Protein AF-A0A165EFE1-F1 (afdb_monomer)

Solvent-accessible surface area (backbone atoms only — not comparable to full-atom values): 5256 Å² total; per-residue (Å²): 105,70,66,58,32,51,73,67,68,42,40,83,85,47,46,62,58,60,45,22,74,74,76,51,68,70,96,60,84,87,69,78,70,86,57,67,43,76,64,82,76,58,67,67,56,71,76,38,48,66,62,55,52,50,5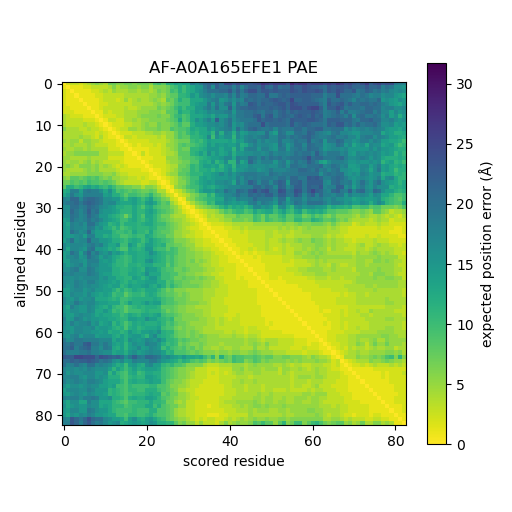1,53,52,51,36,44,75,69,64,76,50,83,76,90,72,56,68,70,62,46,33,73,73,74,42,50,47,78,88

Radius of gyration: 19.03 Å; Cα contacts (8 Å, |Δi|>4): 42; chains: 1; bounding box: 41×26×47 Å

Sequence (83 aa):
WLEELTAAGCLGDFSDVSIGIRDGFCLGVSSRLTSTYISRNHKSASDHPEAVALHISTELAACQYFGPFHPDHLESLIGPFCT

pLDDT: mean 86.62, std 8.63, range [62.22, 97.0]

Secondary structure (DSSP, 8-state):
-HHHHHHTT-TTTSHHHHHHHHH---SS--SPP-S-B-PPPPHHHHH-HHHHHHHHHHHHHTT----PPPHHHHHHHH-S-B-

Structure (mmCIF, N/CA/C/O backbone):
data_AF-A0A165EFE1-F1
#
_entry.id   AF-A0A165EFE1-F1
#
loop_
_atom_site.group_PDB
_atom_site.id
_atom_site.type_symbol
_atom_site.label_atom_id
_atom_site.label_alt_id
_atom_site.label_comp_id
_atom_site.label_asym_id
_atom_site.label_entity_id
_atom_site.label_seq_id
_atom_site.pdbx_PDB_ins_code
_atom_site.Cartn_x
_atom_site.Cartn_y
_atom_site.Cartn_z
_atom_site.occupancy
_atom_site.B_iso_or_equiv
_atom_site.auth_seq_id
_atom_site.auth_comp_id
_atom_site.auth_asym_id
_atom_site.auth_atom_id
_atom_site.pdbx_PDB_model_num
ATOM 1 N N . TRP A 1 1 ? 17.140 10.232 -26.203 1.00 69.94 1 TRP A N 1
ATOM 2 C CA . TRP A 1 1 ? 16.652 9.447 -25.047 1.00 69.94 1 TRP A CA 1
ATOM 3 C C . TRP A 1 1 ? 17.020 7.973 -25.159 1.00 69.94 1 TRP A C 1
ATOM 5 O O . TRP A 1 1 ? 17.564 7.458 -24.197 1.00 69.94 1 TRP A O 1
ATOM 15 N N . LEU A 1 2 ? 16.802 7.304 -26.302 1.00 77.44 2 LEU A N 1
ATOM 16 C CA . LEU A 1 2 ? 17.188 5.892 -26.474 1.00 77.44 2 LEU A CA 1
ATOM 17 C C . LEU A 1 2 ? 18.701 5.650 -26.287 1.00 77.44 2 LEU A C 1
ATOM 19 O O . LEU A 1 2 ? 19.095 4.740 -25.566 1.00 77.44 2 LEU A O 1
ATOM 23 N N . GLU A 1 3 ? 19.541 6.491 -26.897 1.00 82.75 3 GLU A N 1
ATOM 24 C CA . GLU A 1 3 ? 21.008 6.404 -26.786 1.00 82.75 3 GLU A CA 1
ATOM 25 C C . GLU A 1 3 ? 21.489 6.631 -25.347 1.00 82.75 3 GLU A C 1
ATOM 27 O O . GLU A 1 3 ? 22.271 5.840 -24.833 1.00 82.75 3 GLU A O 1
ATOM 32 N N . GLU A 1 4 ? 20.938 7.635 -24.662 1.00 84.56 4 GLU A N 1
ATOM 33 C CA . GLU A 1 4 ? 21.251 7.944 -23.258 1.00 84.56 4 GLU A CA 1
ATOM 34 C C . GLU A 1 4 ? 20.840 6.815 -22.298 1.00 84.56 4 GLU A C 1
ATOM 36 O O . GLU A 1 4 ? 21.615 6.412 -21.434 1.00 84.56 4 GLU A O 1
ATOM 41 N N . LEU A 1 5 ? 19.643 6.240 -22.474 1.00 79.88 5 LEU A N 1
ATOM 42 C CA . LEU A 1 5 ? 19.181 5.096 -21.675 1.00 79.88 5 LEU A CA 1
ATOM 43 C C . LEU A 1 5 ? 20.012 3.835 -21.935 1.00 79.88 5 LEU A C 1
ATOM 45 O O . LEU A 1 5 ? 20.244 3.046 -21.018 1.00 79.88 5 LEU A O 1
ATOM 49 N N . THR A 1 6 ? 20.475 3.655 -23.173 1.00 83.94 6 THR A N 1
ATOM 50 C CA . THR A 1 6 ? 21.374 2.556 -23.544 1.00 83.94 6 THR A CA 1
ATOM 51 C C . THR A 1 6 ? 22.750 2.747 -22.910 1.00 83.94 6 THR A C 1
ATOM 53 O O . THR A 1 6 ? 23.278 1.808 -22.320 1.00 83.94 6 THR A O 1
ATOM 56 N N . ALA A 1 7 ? 23.305 3.960 -22.961 1.00 88.44 7 ALA A N 1
ATOM 57 C CA . ALA A 1 7 ? 24.588 4.294 -22.344 1.00 88.44 7 ALA A CA 1
ATOM 58 C C . ALA A 1 7 ? 24.564 4.135 -20.814 1.00 88.44 7 ALA A C 1
ATOM 60 O O . ALA A 1 7 ? 25.550 3.698 -20.226 1.00 88.44 7 ALA A O 1
ATOM 61 N N . ALA A 1 8 ? 23.427 4.424 -20.176 1.00 85.31 8 ALA A N 1
ATOM 62 C CA . ALA A 1 8 ? 23.219 4.218 -18.744 1.00 85.31 8 ALA A CA 1
ATOM 63 C C . ALA A 1 8 ? 22.954 2.748 -18.352 1.00 85.31 8 ALA A C 1
ATOM 65 O O . ALA A 1 8 ? 22.895 2.439 -17.166 1.00 85.31 8 ALA A O 1
ATOM 66 N N . GLY A 1 9 ? 22.767 1.837 -19.318 1.00 84.81 9 GLY A N 1
ATOM 67 C CA . GLY A 1 9 ? 22.401 0.438 -19.056 1.00 84.81 9 GLY A CA 1
ATOM 68 C C . GLY A 1 9 ? 20.976 0.251 -18.516 1.00 84.81 9 GLY A C 1
ATOM 69 O O . GLY A 1 9 ? 20.599 -0.853 -18.138 1.00 84.81 9 GLY A O 1
ATOM 70 N N . CYS A 1 10 ? 20.171 1.311 -18.507 1.00 83.62 10 CYS A N 1
ATOM 71 C CA . CYS A 1 10 ? 18.832 1.351 -17.919 1.00 83.62 10 CYS A CA 1
ATOM 72 C C . CYS A 1 10 ? 17.725 1.011 -18.929 1.00 83.62 10 CYS A C 1
ATOM 74 O O . CYS A 1 10 ? 16.542 1.054 -18.602 1.00 83.62 10 CYS A O 1
ATOM 76 N N . LEU A 1 11 ? 18.084 0.687 -20.174 1.00 79.75 11 LEU A N 1
ATOM 77 C CA . LEU A 1 11 ? 17.112 0.445 -21.238 1.00 79.75 11 LEU A CA 1
ATOM 78 C C . LEU A 1 11 ? 16.171 -0.734 -20.931 1.00 79.75 11 LEU A C 1
ATOM 80 O O . LEU A 1 11 ? 15.013 -0.685 -21.325 1.00 79.75 11 LEU A O 1
ATOM 84 N N . GLY A 1 12 ? 16.645 -1.771 -20.230 1.00 78.62 12 GLY A N 1
ATOM 85 C CA . GLY A 1 12 ? 15.807 -2.911 -19.839 1.00 78.62 12 GLY A CA 1
ATOM 86 C C . GLY A 1 12 ? 14.689 -2.514 -18.874 1.00 78.62 12 GLY A C 1
ATOM 87 O O . GLY A 1 12 ? 13.537 -2.887 -19.081 1.00 78.62 12 GLY A O 1
ATOM 88 N N . ASP A 1 13 ? 15.029 -1.690 -17.884 1.00 77.25 13 ASP A N 1
ATOM 89 C CA . ASP A 1 13 ? 14.123 -1.307 -16.799 1.00 77.25 13 ASP A CA 1
ATOM 90 C C . ASP A 1 13 ? 13.169 -0.168 -17.192 1.00 77.25 13 ASP A C 1
ATOM 92 O O . ASP A 1 13 ? 12.060 -0.099 -16.672 1.00 77.25 13 ASP A O 1
ATOM 96 N N . PHE A 1 14 ? 13.575 0.700 -18.130 1.00 79.62 14 PHE A N 1
ATOM 97 C CA . PHE A 1 14 ? 12.831 1.908 -18.533 1.00 79.62 14 PHE A CA 1
ATOM 98 C C . PHE A 1 14 ? 12.516 1.956 -20.038 1.00 79.62 14 PHE A C 1
ATOM 100 O O . PHE A 1 14 ? 12.438 3.024 -20.659 1.00 79.62 14 PHE A O 1
ATOM 107 N N . SER A 1 15 ? 12.386 0.789 -20.671 1.00 79.25 15 SER A N 1
ATOM 108 C CA . SER A 1 15 ? 12.030 0.688 -22.096 1.00 79.25 15 SER A CA 1
ATOM 109 C C . SER A 1 15 ? 10.665 1.318 -22.407 1.00 79.25 15 SER A C 1
ATOM 111 O O . SER A 1 15 ? 10.474 1.908 -23.476 1.00 79.25 15 SER A O 1
ATOM 113 N N . ASP A 1 16 ? 9.746 1.262 -21.448 1.00 77.69 16 ASP A N 1
ATOM 114 C CA . ASP A 1 16 ? 8.410 1.852 -21.476 1.00 77.69 16 ASP A CA 1
ATOM 115 C C . ASP A 1 16 ? 8.426 3.378 -21.641 1.00 77.69 16 ASP A C 1
ATOM 117 O O . ASP A 1 16 ? 7.580 3.914 -22.352 1.00 77.69 16 ASP A O 1
ATOM 121 N N . VAL A 1 17 ? 9.420 4.082 -21.090 1.00 80.12 17 VAL A N 1
ATOM 122 C CA . VAL A 1 17 ? 9.581 5.53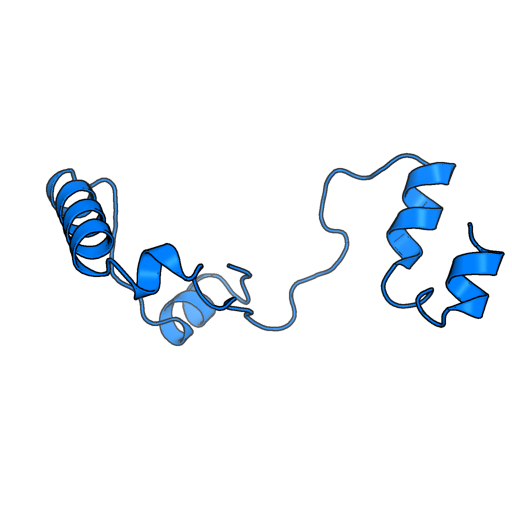9 -21.252 1.00 80.12 17 VAL A CA 1
ATOM 123 C C . VAL A 1 17 ? 9.787 5.906 -22.721 1.00 80.12 17 VAL A C 1
ATOM 125 O O . VAL A 1 17 ? 9.182 6.845 -23.238 1.00 80.12 17 VAL A O 1
ATOM 128 N N . SER A 1 18 ? 10.629 5.144 -23.419 1.00 81.38 18 SER A N 1
ATOM 129 C CA . SER A 1 18 ? 10.937 5.390 -24.833 1.00 81.38 18 SER A CA 1
ATOM 130 C C . SER A 1 18 ? 9.724 5.130 -25.725 1.00 81.38 18 SER A C 1
ATOM 132 O O . SER A 1 18 ? 9.473 5.887 -26.665 1.00 81.38 18 SER A O 1
ATOM 134 N N . ILE A 1 19 ? 8.974 4.071 -25.410 1.00 80.06 19 ILE A N 1
ATOM 135 C CA . ILE A 1 19 ? 7.727 3.704 -26.088 1.00 80.06 19 ILE A CA 1
ATOM 136 C C . ILE A 1 19 ? 6.655 4.765 -25.809 1.00 80.06 19 ILE A C 1
ATOM 138 O O . ILE A 1 19 ? 6.030 5.254 -26.743 1.00 80.06 19 ILE A O 1
ATOM 142 N 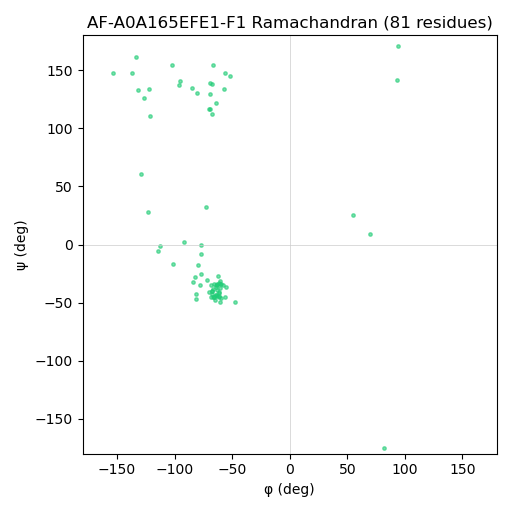N . GLY A 1 20 ? 6.509 5.200 -24.557 1.00 82.19 20 GLY A N 1
ATOM 143 C CA . GLY A 1 20 ? 5.529 6.200 -24.136 1.00 82.19 20 GLY A CA 1
ATOM 144 C C . GLY A 1 20 ? 5.744 7.580 -24.759 1.00 82.19 20 GLY A C 1
ATOM 145 O O . GLY A 1 20 ? 4.779 8.236 -25.142 1.00 82.19 20 GLY A O 1
ATOM 146 N N . ILE A 1 21 ? 7.000 8.006 -24.941 1.00 82.88 21 ILE A N 1
ATOM 147 C CA . ILE A 1 21 ? 7.322 9.257 -25.650 1.00 82.88 21 ILE A CA 1
ATOM 148 C C . ILE A 1 21 ? 6.953 9.171 -27.139 1.00 82.88 21 ILE A C 1
ATOM 150 O O . ILE A 1 21 ? 6.504 10.163 -27.710 1.00 82.88 21 ILE A O 1
ATOM 154 N N . ARG A 1 22 ? 7.162 8.014 -27.782 1.00 83.62 22 ARG A N 1
ATOM 155 C CA . ARG A 1 22 ? 6.937 7.844 -29.227 1.00 83.62 22 ARG A CA 1
ATOM 156 C C . ARG A 1 22 ? 5.466 7.610 -29.569 1.00 83.62 22 ARG A C 1
ATOM 158 O O . ARG A 1 22 ? 4.950 8.229 -30.494 1.00 83.62 22 ARG A O 1
ATOM 165 N N . ASP A 1 23 ? 4.827 6.716 -28.827 1.00 84.19 23 ASP A N 1
ATOM 166 C CA . ASP A 1 23 ? 3.528 6.130 -29.168 1.00 84.19 23 ASP A CA 1
ATOM 167 C C . ASP A 1 23 ? 2.413 6.576 -28.200 1.00 84.19 23 ASP A C 1
ATOM 169 O O . ASP A 1 23 ? 1.250 6.217 -28.377 1.00 84.19 23 ASP A O 1
ATOM 173 N N . GLY A 1 24 ? 2.757 7.391 -27.196 1.00 80.44 24 GLY A N 1
ATOM 174 C CA . GLY A 1 24 ? 1.873 7.808 -26.111 1.00 80.44 24 GLY A CA 1
ATOM 175 C C . GLY A 1 24 ? 1.993 6.898 -24.886 1.00 80.44 24 GLY A C 1
ATOM 176 O O . GLY A 1 24 ? 2.139 5.680 -24.991 1.00 80.44 24 GLY A O 1
ATOM 177 N N . PHE A 1 25 ? 1.930 7.490 -23.690 1.00 77.31 25 PHE A N 1
ATOM 178 C CA . PHE A 1 25 ? 1.962 6.728 -22.443 1.00 77.31 25 PHE A CA 1
ATOM 179 C C . PHE A 1 25 ? 0.661 5.941 -22.274 1.00 77.31 25 PHE A C 1
ATOM 181 O O . PHE A 1 25 ? -0.414 6.521 -22.105 1.00 77.31 25 PHE A O 1
ATOM 188 N N . CYS A 1 26 ? 0.756 4.612 -22.264 1.00 69.19 26 CYS A N 1
ATOM 189 C CA . CYS A 1 26 ? -0.319 3.785 -21.733 1.00 69.19 26 CYS A CA 1
ATOM 190 C C . CYS A 1 26 ? -0.401 4.032 -20.224 1.00 69.19 26 CYS A C 1
ATOM 192 O O . CYS A 1 26 ? 0.502 3.653 -19.485 1.00 69.19 26 CYS A O 1
ATOM 194 N N . LEU A 1 27 ? -1.489 4.649 -19.753 1.00 67.19 27 LEU A N 1
ATOM 195 C CA . LEU A 1 27 ? -1.750 4.903 -18.326 1.00 67.19 27 LEU A CA 1
ATOM 196 C C . LEU A 1 27 ? -2.132 3.623 -17.549 1.00 67.19 27 LEU A C 1
ATOM 198 O O . LEU A 1 27 ? -2.918 3.662 -16.607 1.00 67.19 27 LEU A O 1
ATOM 202 N N . GLY A 1 28 ? -1.588 2.477 -17.955 1.00 63.69 28 GLY A N 1
ATOM 203 C CA . GLY A 1 28 ? -1.770 1.180 -17.323 1.00 63.69 28 GLY A CA 1
ATOM 204 C C . GLY A 1 28 ? -0.439 0.440 -17.247 1.00 63.69 28 GLY A C 1
ATOM 205 O O . GLY A 1 28 ? 0.423 0.584 -18.113 1.00 63.69 28 GLY A O 1
ATOM 206 N N . VAL A 1 29 ? -0.269 -0.367 -16.205 1.00 62.22 29 VAL A N 1
ATOM 207 C CA . VAL A 1 29 ? 0.896 -1.245 -16.067 1.00 62.22 29 VAL A CA 1
ATOM 208 C C . VAL A 1 29 ? 0.818 -2.359 -17.108 1.00 62.22 29 VAL A C 1
ATOM 210 O O . VAL A 1 29 ? -0.103 -3.171 -17.106 1.00 62.22 29 VAL A O 1
ATOM 213 N N . SER A 1 30 ? 1.788 -2.381 -18.023 1.00 63.78 30 SER A N 1
ATOM 214 C CA . SER A 1 30 ? 1.923 -3.459 -19.016 1.00 63.78 30 SER A CA 1
ATOM 215 C C . SER A 1 30 ? 2.587 -4.706 -18.423 1.00 63.78 30 SER A C 1
ATOM 217 O O . SER A 1 30 ? 2.494 -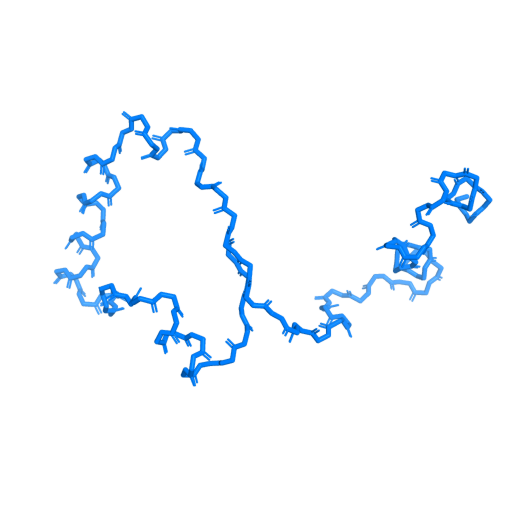5.796 -18.985 1.00 63.78 30 SER A O 1
ATOM 219 N N . SER A 1 31 ? 3.266 -4.554 -17.283 1.00 69.06 31 SER A N 1
ATOM 220 C CA . SER A 1 31 ? 3.920 -5.637 -16.563 1.00 69.06 31 SER A CA 1
ATOM 221 C C . SER A 1 31 ? 2.936 -6.356 -15.643 1.00 69.06 31 SER A C 1
ATOM 223 O O . SER A 1 31 ? 2.162 -5.751 -14.901 1.00 69.06 31 SER A O 1
ATOM 225 N N . ARG A 1 32 ? 2.983 -7.688 -15.677 1.00 75.25 32 ARG A N 1
ATOM 226 C CA . ARG A 1 32 ? 2.281 -8.524 -14.705 1.00 75.25 32 ARG A CA 1
ATOM 227 C C . ARG A 1 32 ? 3.116 -8.587 -13.430 1.00 75.25 32 ARG A C 1
ATOM 229 O O . ARG A 1 32 ? 4.300 -8.905 -13.498 1.00 75.25 32 ARG A O 1
ATOM 236 N N . LEU A 1 33 ? 2.497 -8.329 -12.281 1.00 82.81 33 LEU A N 1
ATOM 237 C CA . LEU A 1 33 ? 3.145 -8.515 -10.983 1.00 82.81 33 LEU A CA 1
ATOM 238 C C . LEU A 1 33 ? 3.463 -10.001 -10.773 1.00 82.81 33 LEU A C 1
ATOM 240 O O . LEU A 1 33 ? 2.571 -10.848 -10.831 1.00 82.81 33 LEU A O 1
ATOM 244 N N . THR A 1 34 ? 4.743 -10.315 -10.567 1.00 87.81 34 THR A N 1
ATOM 245 C CA . THR A 1 34 ? 5.236 -11.687 -10.352 1.00 87.81 34 THR A CA 1
ATOM 246 C C . THR A 1 34 ? 5.513 -12.006 -8.886 1.00 87.81 34 THR A C 1
ATOM 248 O O . THR A 1 34 ? 5.639 -13.175 -8.540 1.00 87.81 34 THR A O 1
ATOM 251 N N . SER A 1 35 ? 5.626 -10.987 -8.037 1.00 89.44 35 SER A N 1
ATOM 252 C CA . SER A 1 35 ? 5.900 -11.112 -6.604 1.00 89.44 35 SER A CA 1
ATOM 253 C C . SER A 1 35 ? 5.339 -9.912 -5.856 1.00 89.44 35 SER A C 1
ATOM 255 O O . SER A 1 35 ? 5.347 -8.805 -6.401 1.00 89.44 35 SER A O 1
ATOM 257 N N . THR A 1 36 ? 4.904 -10.115 -4.614 1.00 93.12 36 THR A N 1
ATOM 258 C CA . THR A 1 36 ? 4.492 -9.003 -3.757 1.00 93.12 36 THR A CA 1
ATOM 259 C C . THR A 1 36 ? 5.678 -8.127 -3.381 1.00 93.12 36 THR A C 1
ATOM 261 O O . THR A 1 36 ? 6.755 -8.618 -3.037 1.00 93.12 36 THR A O 1
ATOM 264 N N . TYR A 1 37 ? 5.469 -6.815 -3.417 1.00 91.50 37 TYR A N 1
ATOM 265 C CA . TYR A 1 37 ? 6.426 -5.825 -2.947 1.00 91.50 37 TYR A CA 1
ATOM 266 C C . TYR A 1 37 ? 5.752 -4.892 -1.943 1.00 91.50 37 TYR A C 1
ATOM 268 O O . TYR A 1 37 ? 4.721 -4.293 -2.233 1.00 91.50 37 TYR A O 1
ATOM 276 N N . ILE A 1 38 ? 6.354 -4.769 -0.760 1.00 91.50 38 ILE A N 1
ATOM 277 C CA . ILE A 1 38 ? 5.908 -3.853 0.292 1.00 91.50 38 ILE A CA 1
ATOM 278 C C . ILE A 1 38 ? 7.066 -2.915 0.595 1.00 91.50 38 ILE A C 1
ATOM 280 O O . ILE A 1 38 ? 8.104 -3.328 1.124 1.00 91.50 38 ILE A O 1
ATOM 284 N N . SER A 1 39 ? 6.900 -1.655 0.221 1.00 91.62 39 SER A N 1
ATOM 285 C CA . SER A 1 39 ? 7.875 -0.609 0.479 1.00 91.62 39 SER A CA 1
ATOM 286 C C . SER A 1 39 ? 7.987 -0.319 1.979 1.00 91.62 39 SER A C 1
ATOM 288 O O . SER A 1 39 ? 7.078 -0.564 2.776 1.00 91.62 39 SER A O 1
ATOM 290 N N . ARG A 1 40 ? 9.144 0.200 2.408 1.00 92.88 40 ARG A N 1
ATOM 291 C CA . ARG A 1 40 ? 9.277 0.667 3.791 1.00 92.88 40 ARG A CA 1
ATOM 292 C C . ARG A 1 40 ? 8.423 1.913 3.971 1.00 92.88 40 ARG A C 1
ATOM 294 O O . ARG A 1 40 ? 8.585 2.878 3.227 1.00 92.88 40 ARG A O 1
ATOM 301 N N . ASN A 1 41 ? 7.596 1.906 5.012 1.00 90.06 41 ASN A N 1
ATOM 302 C CA . ASN A 1 41 ? 6.800 3.064 5.388 1.00 90.06 41 ASN A CA 1
ATOM 303 C C . ASN A 1 41 ? 7.665 4.321 5.534 1.00 90.06 41 ASN A C 1
ATOM 305 O O . ASN A 1 41 ? 8.803 4.272 6.015 1.00 90.06 41 ASN A O 1
ATOM 309 N N . HIS A 1 42 ? 7.086 5.462 5.160 1.00 92.38 42 HIS A N 1
ATOM 310 C CA . HIS A 1 42 ? 7.724 6.758 5.338 1.00 92.38 42 HIS A CA 1
ATOM 311 C C . HIS A 1 42 ? 8.101 6.988 6.811 1.00 92.38 42 HIS A C 1
ATOM 313 O O . HIS A 1 42 ? 7.401 6.551 7.730 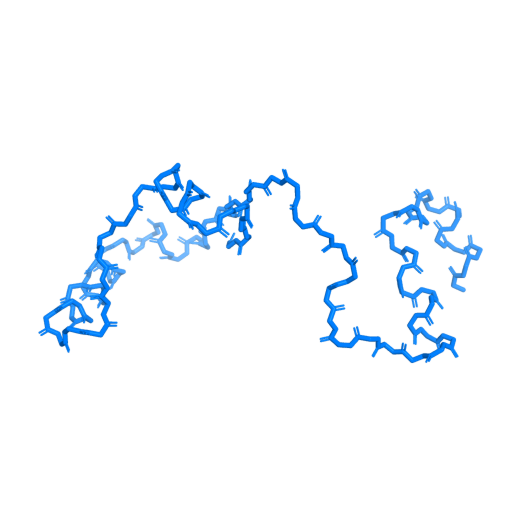1.00 92.38 42 HIS A O 1
ATOM 319 N N . LYS A 1 43 ? 9.201 7.713 7.045 1.00 94.25 43 LYS A N 1
ATOM 320 C CA . LYS A 1 43 ? 9.764 7.915 8.386 1.00 94.25 43 LYS A CA 1
ATOM 321 C C . LYS A 1 43 ? 8.751 8.498 9.377 1.00 94.25 43 LYS A C 1
ATOM 323 O O . LYS A 1 43 ? 8.703 8.043 10.510 1.00 94.25 43 LYS A O 1
ATOM 328 N N . SER A 1 44 ? 7.877 9.401 8.936 1.00 93.81 44 SER A N 1
ATOM 329 C CA . SER A 1 44 ? 6.815 9.970 9.782 1.00 93.81 44 SER A CA 1
ATOM 330 C C . SER A 1 44 ? 5.861 8.925 10.370 1.00 93.81 44 SER A C 1
ATOM 332 O O . SER A 1 44 ? 5.419 9.087 11.499 1.00 93.81 44 SER A O 1
ATOM 334 N N . ALA A 1 45 ? 5.557 7.847 9.639 1.00 92.06 45 ALA A N 1
ATOM 335 C CA . ALA A 1 45 ? 4.708 6.767 10.142 1.00 92.06 45 ALA A CA 1
ATOM 336 C C . ALA A 1 45 ? 5.431 5.922 11.204 1.00 92.06 45 ALA A C 1
ATOM 338 O O . ALA A 1 45 ? 4.796 5.397 12.111 1.00 92.06 45 ALA A O 1
ATOM 339 N N . SER A 1 46 ? 6.759 5.809 11.093 1.00 93.44 46 SER A N 1
ATOM 340 C CA . SER A 1 46 ? 7.593 5.136 12.099 1.00 93.44 46 SER A CA 1
ATOM 341 C C . SER A 1 46 ? 7.836 6.007 13.332 1.00 93.44 46 SER A C 1
ATOM 343 O O . SER A 1 46 ? 7.930 5.481 14.434 1.00 93.44 46 SER A O 1
ATOM 345 N N . ASP A 1 47 ? 7.954 7.323 13.141 1.00 96.44 47 ASP A N 1
ATOM 346 C CA . ASP A 1 47 ? 8.194 8.290 14.214 1.00 96.44 47 ASP A CA 1
ATOM 347 C C . ASP A 1 47 ? 6.904 8.579 15.021 1.00 96.44 47 ASP A C 1
ATOM 349 O O . ASP A 1 47 ? 6.998 8.914 16.199 1.00 96.44 47 ASP A O 1
ATOM 353 N N . HIS A 1 48 ? 5.719 8.403 14.414 1.00 95.19 48 HIS A N 1
ATOM 354 C CA . HIS A 1 48 ? 4.397 8.614 15.032 1.00 95.19 48 HIS A CA 1
ATOM 355 C C . HIS A 1 48 ? 3.439 7.418 14.838 1.00 95.19 48 HIS A C 1
ATOM 357 O O . HIS A 1 48 ? 2.376 7.558 14.215 1.00 95.19 48 HIS A O 1
ATOM 363 N N . PRO A 1 49 ? 3.784 6.216 15.334 1.00 94.94 49 PRO A N 1
ATOM 364 C CA . PRO A 1 49 ? 2.965 5.018 15.150 1.00 94.94 49 PRO A CA 1
ATOM 365 C C . PRO A 1 49 ? 1.576 5.135 15.800 1.00 94.94 49 PRO A C 1
ATOM 367 O O . PRO A 1 49 ? 0.615 4.529 15.326 1.00 94.94 49 PRO A O 1
ATOM 370 N N . GLU A 1 50 ? 1.440 5.937 16.856 1.00 97.00 50 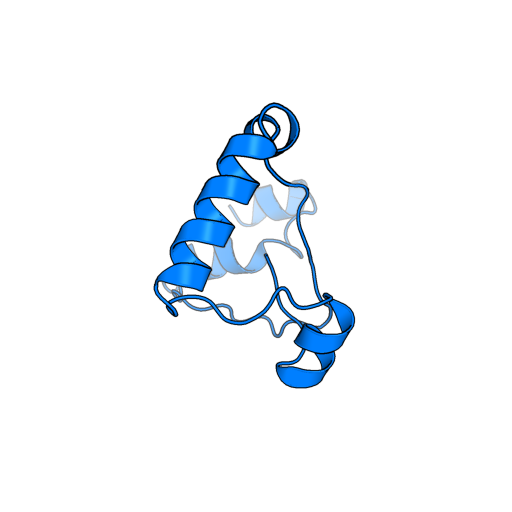GLU A N 1
ATOM 371 C CA . GLU A 1 50 ? 0.184 6.185 17.562 1.00 97.00 50 GLU A CA 1
ATOM 372 C C . GLU A 1 50 ? -0.866 6.871 16.684 1.00 97.00 50 GLU A C 1
ATOM 374 O O 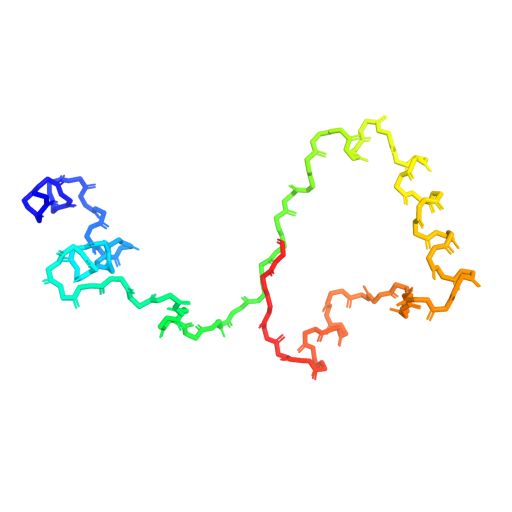. GLU A 1 50 ? -2.040 6.505 16.733 1.00 97.00 50 GLU A O 1
ATOM 379 N N . ALA A 1 51 ? -0.451 7.820 15.840 1.00 94.81 51 ALA A N 1
ATOM 380 C CA . ALA A 1 51 ? -1.356 8.521 14.935 1.00 94.81 51 ALA A CA 1
ATOM 381 C C . ALA A 1 51 ? -1.893 7.570 13.855 1.00 94.81 51 ALA A C 1
ATOM 383 O O . ALA A 1 51 ? -3.083 7.590 13.536 1.00 94.81 51 ALA A O 1
ATOM 384 N N . VAL A 1 52 ? -1.026 6.689 13.344 1.00 92.81 52 VAL A N 1
ATOM 385 C CA . VAL A 1 52 ? -1.397 5.656 12.368 1.00 92.81 52 VAL A CA 1
ATOM 386 C C . VAL A 1 52 ? -2.368 4.653 12.992 1.00 92.81 52 VAL A C 1
ATOM 388 O O . VAL A 1 52 ? -3.417 4.373 12.414 1.00 92.81 52 VAL A O 1
ATOM 391 N N . ALA A 1 53 ? -2.066 4.153 14.193 1.00 93.62 53 ALA A N 1
ATOM 392 C CA . ALA A 1 53 ? -2.933 3.216 14.903 1.00 93.62 53 ALA A CA 1
ATOM 393 C C . ALA A 1 53 ? -4.308 3.827 15.224 1.00 93.62 53 ALA A C 1
ATOM 395 O O . ALA A 1 53 ? -5.334 3.171 15.029 1.00 93.62 53 ALA A O 1
ATOM 396 N N . LEU A 1 54 ? -4.344 5.092 15.657 1.00 96.00 54 LEU A N 1
ATOM 397 C CA . LEU A 1 54 ? -5.590 5.809 15.916 1.00 96.00 54 LEU A CA 1
ATOM 398 C C . LEU A 1 54 ? -6.433 5.942 14.643 1.00 96.00 54 LEU A C 1
ATOM 400 O O . LEU A 1 54 ? -7.633 5.657 14.673 1.00 96.00 54 LEU A O 1
ATOM 404 N N . HIS A 1 55 ? -5.812 6.313 13.522 1.00 94.44 55 HIS A N 1
ATOM 405 C CA . HIS A 1 55 ? -6.509 6.421 12.245 1.00 94.44 55 HIS A CA 1
ATOM 406 C C . HIS A 1 55 ? -7.100 5.071 11.815 1.00 94.44 55 HIS A C 1
ATOM 408 O O . HIS A 1 55 ? -8.302 4.989 11.580 1.00 94.44 55 HIS A O 1
ATOM 414 N N . ILE A 1 56 ? -6.308 3.991 11.845 1.00 93.38 56 ILE A N 1
ATOM 415 C CA . ILE A 1 56 ? -6.787 2.632 11.534 1.00 93.38 56 ILE A CA 1
ATOM 416 C C . ILE A 1 56 ? -7.969 2.246 12.431 1.00 93.38 56 ILE A C 1
ATOM 418 O O . ILE A 1 56 ? -8.977 1.743 11.941 1.00 93.38 56 ILE A O 1
ATOM 422 N N . SER A 1 57 ? -7.884 2.502 13.741 1.00 94.56 57 SER A N 1
ATOM 423 C CA . SER A 1 57 ? -8.970 2.169 14.671 1.00 94.56 57 SER A CA 1
ATOM 424 C C . SER A 1 57 ? -10.260 2.945 14.388 1.00 94.56 57 SER A C 1
ATOM 426 O O . SER A 1 57 ? -11.349 2.390 14.526 1.00 94.56 57 SER A O 1
ATOM 428 N N . THR A 1 58 ? -10.140 4.199 13.942 1.00 96.06 58 THR A N 1
ATOM 429 C CA . THR A 1 58 ? -11.280 5.043 13.566 1.00 96.06 58 THR A CA 1
ATOM 430 C C . THR A 1 58 ? -11.982 4.472 12.337 1.00 96.06 58 THR A C 1
ATOM 432 O O . THR A 1 58 ? -13.203 4.324 12.345 1.00 96.06 58 THR A O 1
ATOM 435 N N . GLU A 1 59 ? -11.218 4.067 11.322 1.00 96.88 59 GLU A N 1
ATOM 436 C CA . GLU A 1 59 ? -11.768 3.479 10.096 1.00 96.88 59 GLU A CA 1
ATOM 437 C C . GLU A 1 59 ? -12.397 2.100 10.330 1.00 96.88 59 GLU A C 1
ATOM 439 O O . GLU A 1 59 ? -13.432 1.771 9.745 1.00 96.88 59 GLU A O 1
ATOM 444 N N . LEU A 1 60 ? -11.829 1.301 11.239 1.00 95.31 60 LEU A N 1
ATOM 445 C CA . LEU A 1 60 ? -12.427 0.030 11.654 1.00 95.31 60 LEU A CA 1
ATOM 446 C C . LEU A 1 60 ? -13.728 0.235 12.431 1.00 95.31 60 LEU A C 1
ATOM 448 O O . LEU A 1 60 ? -14.706 -0.463 12.173 1.00 95.31 60 LEU A O 1
ATOM 452 N N . ALA A 1 61 ? -13.773 1.208 13.346 1.00 95.38 61 ALA A N 1
ATOM 453 C CA . ALA A 1 61 ? -14.995 1.549 14.073 1.00 95.38 61 ALA A CA 1
ATOM 454 C C . ALA A 1 61 ? -16.098 2.054 13.128 1.00 95.38 61 ALA A C 1
ATOM 456 O O . ALA A 1 61 ? -17.275 1.756 13.330 1.00 95.38 61 ALA A O 1
ATOM 457 N N . ALA A 1 62 ? -15.714 2.762 12.064 1.00 96.75 62 ALA A N 1
ATOM 458 C CA . ALA A 1 62 ? -16.609 3.187 10.993 1.00 96.75 62 ALA A CA 1
ATOM 459 C C . ALA A 1 62 ? -16.966 2.063 9.998 1.00 96.75 62 ALA A C 1
ATOM 461 O O . ALA A 1 62 ? -17.728 2.307 9.063 1.00 96.75 62 ALA A O 1
ATOM 462 N N . CYS A 1 63 ? -16.440 0.844 10.186 1.00 92.75 63 CYS A N 1
ATOM 463 C CA . CYS A 1 63 ? -16.586 -0.298 9.277 1.00 92.75 63 CYS A CA 1
ATOM 464 C C . CYS A 1 63 ? -16.148 0.001 7.829 1.00 92.75 63 CYS A C 1
ATOM 466 O O . CYS A 1 63 ? -16.633 -0.633 6.893 1.00 92.75 63 CYS A O 1
ATOM 468 N N . GLN A 1 64 ? -15.251 0.971 7.634 1.00 93.56 64 GLN A N 1
ATOM 469 C CA . GLN A 1 64 ? -14.714 1.321 6.318 1.00 93.56 64 GLN A CA 1
ATOM 470 C C . GLN A 1 64 ? -13.548 0.413 5.936 1.00 93.56 64 GLN A C 1
ATOM 472 O O . GLN A 1 64 ? -13.363 0.097 4.762 1.00 93.56 64 GLN A O 1
ATOM 477 N N . TYR A 1 65 ? -12.783 -0.038 6.931 1.00 92.06 65 TYR A N 1
ATOM 478 C CA . TYR A 1 65 ? -11.705 -1.004 6.752 1.00 92.06 65 TYR A CA 1
ATOM 479 C C . TYR A 1 65 ? -12.115 -2.404 7.198 1.00 92.06 65 TYR A C 1
ATOM 481 O O . TYR A 1 65 ? -12.975 -2.592 8.059 1.00 92.06 65 TYR A O 1
ATOM 489 N N . PHE A 1 66 ? -11.447 -3.395 6.612 1.00 86.38 66 PHE A N 1
ATOM 490 C CA . PHE A 1 66 ? -11.565 -4.794 6.990 1.00 86.38 66 PHE A CA 1
ATOM 491 C C . PHE A 1 66 ? -10.166 -5.396 7.143 1.00 86.38 66 PHE A C 1
ATOM 493 O O . PHE A 1 66 ? -9.308 -5.197 6.284 1.00 86.38 66 PHE A O 1
ATOM 500 N N . GLY A 1 67 ? -9.936 -6.128 8.232 1.00 76.25 67 GLY A N 1
ATOM 501 C CA . GLY A 1 67 ? -8.595 -6.585 8.621 1.00 76.25 67 GLY A CA 1
ATOM 502 C C . GLY A 1 67 ? -7.912 -5.637 9.618 1.00 76.25 67 GLY A C 1
ATOM 503 O O . GLY A 1 67 ? -8.435 -4.573 9.928 1.00 76.25 67 GLY A O 1
ATOM 504 N N . PRO A 1 68 ? -6.770 -6.038 10.193 1.00 82.56 68 PRO A N 1
ATOM 505 C CA . PRO A 1 68 ? -5.527 -6.073 9.426 1.00 82.56 68 PRO A CA 1
ATOM 506 C C . PRO A 1 68 ? -5.229 -7.458 8.855 1.00 82.56 68 PRO A C 1
ATOM 508 O O . PRO A 1 68 ? -5.383 -8.472 9.533 1.00 82.56 68 PRO A O 1
ATOM 511 N N . PHE A 1 69 ? -4.780 -7.497 7.603 1.00 89.12 69 PHE A N 1
ATOM 512 C CA . PHE A 1 69 ? -4.360 -8.732 6.950 1.00 89.12 69 PHE A CA 1
ATOM 513 C C . PHE A 1 69 ? -2.851 -8.920 7.056 1.00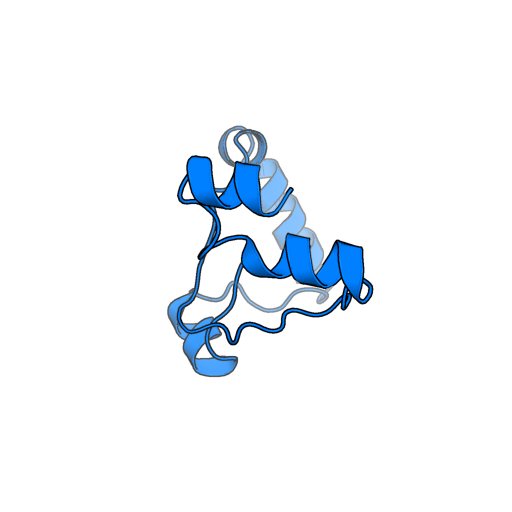 89.12 69 PHE A C 1
ATOM 515 O O . PHE A 1 69 ? -2.083 -7.973 6.889 1.00 89.12 69 PHE A O 1
ATOM 522 N N . HIS A 1 70 ? -2.428 -10.163 7.283 1.00 91.06 70 HIS A N 1
ATOM 523 C CA . HIS A 1 70 ? -1.033 -10.530 7.074 1.00 91.06 70 HIS A CA 1
ATOM 524 C C . HIS A 1 70 ? -0.725 -10.509 5.564 1.00 91.06 70 HIS A C 1
ATOM 526 O O . HIS A 1 70 ? -1.560 -11.008 4.800 1.00 91.06 70 HIS A O 1
ATOM 532 N N . PRO A 1 71 ? 0.440 -9.994 5.125 1.00 91.06 71 PRO A N 1
ATOM 533 C CA . PRO A 1 71 ? 0.823 -9.942 3.713 1.00 91.06 71 PRO A CA 1
ATOM 534 C C . PRO A 1 71 ? 0.606 -11.257 2.959 1.00 91.06 71 PRO A C 1
ATOM 536 O O . PRO A 1 71 ? -0.083 -11.265 1.945 1.00 91.06 71 PRO A O 1
ATOM 539 N N . ASP A 1 72 ? 1.082 -12.374 3.514 1.00 93.19 72 ASP A N 1
ATOM 540 C CA . ASP A 1 72 ? 0.955 -13.698 2.886 1.00 93.19 72 ASP A CA 1
ATOM 541 C C . ASP A 1 72 ? -0.503 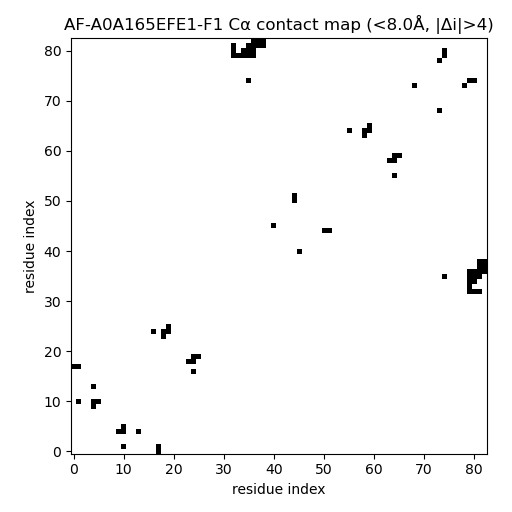-14.124 2.675 1.00 93.19 72 ASP A C 1
ATOM 543 O O . ASP A 1 72 ? -0.853 -14.745 1.671 1.00 93.19 72 ASP A O 1
ATOM 547 N N . HIS A 1 73 ? -1.379 -13.787 3.626 1.00 93.06 73 HIS A N 1
ATOM 548 C CA . HIS A 1 73 ? -2.799 -14.097 3.509 1.00 93.06 73 HIS A CA 1
ATOM 549 C C . HIS A 1 73 ? -3.455 -13.242 2.424 1.00 93.06 73 HIS A C 1
ATOM 551 O O . HIS A 1 73 ? -4.269 -13.748 1.653 1.00 93.06 73 HIS A O 1
ATOM 557 N N . LEU A 1 74 ? -3.086 -11.961 2.347 1.00 92.38 74 LEU A N 1
ATOM 558 C CA . LEU A 1 74 ? -3.598 -11.065 1.319 1.00 92.38 74 LEU A CA 1
ATOM 559 C C . LEU A 1 74 ? -3.126 -11.499 -0.073 1.00 92.38 74 LEU A C 1
ATOM 561 O O . LEU A 1 74 ? -3.952 -11.613 -0.972 1.00 92.38 74 LEU A O 1
ATOM 565 N N . GLU A 1 75 ? -1.843 -11.830 -0.233 1.00 94.12 75 GLU A N 1
ATOM 566 C CA . GLU A 1 75 ? -1.284 -12.325 -1.497 1.00 94.12 75 GLU A CA 1
ATOM 567 C C . GLU A 1 75 ? -1.942 -13.635 -1.939 1.00 94.12 75 GLU A C 1
ATOM 569 O O . GLU A 1 75 ? -2.277 -13.792 -3.109 1.00 94.12 75 GLU A O 1
ATOM 574 N N . SER A 1 76 ? -2.201 -14.561 -1.013 1.00 93.38 76 SER A N 1
ATOM 575 C CA . SER A 1 76 ? -2.943 -15.792 -1.316 1.00 93.38 76 SER A CA 1
ATOM 576 C C . SER A 1 76 ? -4.358 -15.509 -1.842 1.00 93.38 76 SER A C 1
ATOM 578 O O . SER A 1 76 ? -4.866 -16.230 -2.702 1.00 93.38 76 SER A O 1
ATOM 580 N N . LEU A 1 77 ? -4.995 -14.440 -1.352 1.00 92.88 77 LEU A N 1
ATOM 581 C CA . LEU A 1 77 ? -6.362 -14.078 -1.713 1.00 92.88 77 LEU A CA 1
ATOM 582 C C . LEU A 1 77 ? -6.456 -13.327 -3.051 1.00 92.88 77 LEU A C 1
ATOM 584 O O . LEU A 1 77 ? -7.373 -13.597 -3.826 1.00 92.88 77 LEU A O 1
ATOM 588 N N . ILE A 1 78 ? -5.551 -12.376 -3.311 1.00 92.31 78 ILE A N 1
ATOM 589 C CA . ILE A 1 78 ? -5.648 -11.458 -4.466 1.00 92.31 78 ILE A CA 1
ATOM 590 C C . ILE A 1 78 ? -4.533 -11.642 -5.504 1.00 92.31 78 ILE A C 1
ATOM 592 O O . ILE A 1 78 ? -4.574 -11.027 -6.569 1.00 92.31 78 ILE A O 1
ATOM 596 N N . GLY A 1 79 ? -3.559 -12.503 -5.220 1.00 92.69 79 GLY A N 1
ATOM 597 C CA . GLY A 1 79 ? -2.315 -12.616 -5.970 1.00 92.69 79 GLY A CA 1
ATOM 598 C C . GLY A 1 79 ? -1.275 -11.560 -5.566 1.00 92.69 79 GLY A C 1
ATOM 599 O O . GLY A 1 79 ? -1.495 -10.784 -4.633 1.00 92.69 79 GLY A O 1
ATOM 600 N N . PRO A 1 80 ? -0.131 -11.521 -6.273 1.00 92.81 80 PRO A N 1
ATOM 601 C CA . PRO A 1 80 ? 0.939 -10.564 -6.012 1.00 92.81 80 PRO A CA 1
ATOM 602 C C . PRO A 1 80 ? 0.468 -9.108 -6.093 1.00 92.81 80 PRO A C 1
ATOM 604 O O . PRO A 1 80 ? -0.193 -8.722 -7.060 1.00 92.81 80 PRO A O 1
ATOM 607 N N . PHE A 1 81 ? 0.856 -8.287 -5.114 1.00 90.75 81 PHE A N 1
ATOM 608 C CA . PHE A 1 81 ? 0.487 -6.868 -5.045 1.00 90.75 81 PHE A CA 1
ATOM 609 C C . PHE A 1 81 ? 1.685 -5.962 -4.725 1.00 90.75 81 PHE A C 1
ATOM 611 O O . PHE A 1 81 ? 2.708 -6.414 -4.219 1.00 90.75 81 PHE A O 1
ATOM 618 N N . CYS A 1 82 ? 1.557 -4.666 -5.008 1.00 88.19 82 CYS A N 1
ATOM 619 C CA . CYS A 1 82 ? 2.563 -3.661 -4.656 1.00 88.19 82 CYS A CA 1
ATOM 620 C C . CYS A 1 82 ? 1.949 -2.576 -3.772 1.00 88.19 82 CYS A C 1
ATOM 622 O O . CYS A 1 82 ? 0.878 -2.062 -4.097 1.00 88.19 82 CYS A O 1
ATOM 624 N N . THR A 1 83 ? 2.639 -2.218 -2.689 1.00 83.25 83 THR A N 1
ATOM 625 C CA . THR A 1 83 ? 2.246 -1.169 -1.732 1.00 83.25 83 THR A CA 1
ATOM 626 C C . THR A 1 83 ? 3.457 -0.477 -1.121 1.00 83.25 83 THR A C 1
ATOM 628 O O . THR A 1 83 ? 4.581 -1.021 -1.167 1.00 83.25 83 THR A O 1
#

Organism: NCBI:txid1314785

Mean predicted aligned error: 9.27 Å

Foldseek 3Di:
DCVVCVVVVNCVVVVQVVCCVVPNRDPDDPDDAPAAEEDDDDVVCVVCVVVVVVVVVVCVVVVVDDDDDDPVRVCVVPNHDYD